Protein AF-B9SF66-F1 (afdb_monomer)

Sequence (53 aa):
MAIESSYAPEDRLLRAILGIQKNKMKVGDKVAGRHGNKGIISKILPRQDMPYL

Secondary structure (DSSP, 8-state):
---SSS--HHHHHHHHHTT---PPP-TT-EEE-TTS-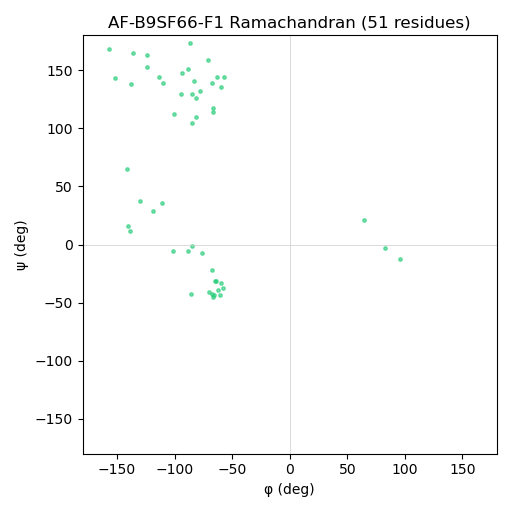EEE------GGGS---

Organism: 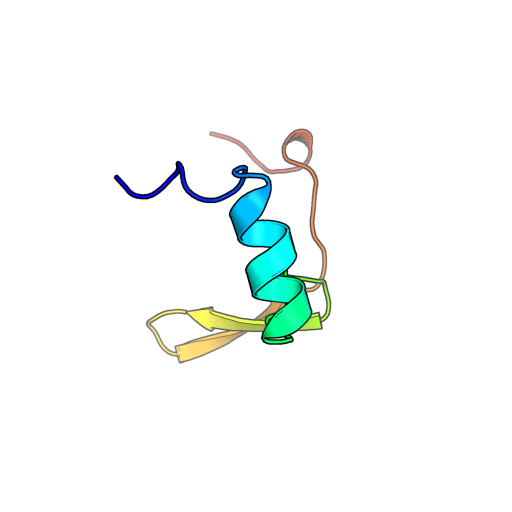Ricinus communis (NCBI:txid3988)

Nearest PDB structures (foldseek):
  5x8r-assembly1_d  TM=2.471E-01  e=4.579E+00  Spinacia oleracea
  8scb-assembly1_E  TM=2.363E-01  e=5.255E+00  Oryctolagus cuniculus

pLDDT: mean 84.0, std 17.1, range [39.34, 97.81]

Radius of gyration: 16.49 Å; Cα contacts (8 Å, |Δi|>4): 29; chains: 1; bounding box: 29×28×40 Å

Foldseek 3Di:
DPDPPPDDPVVVVVCVVVVPDDDDDDFQDWDADPPGDIDTRHDDDDPVVDDDD

Mean predicted aligned error: 8.73 Å

Solvent-accessible surface area (backbone atoms only — not comparable to full-atom values): 3839 Å² total; per-residue (Å²): 143,87,86,76,88,86,76,55,74,67,59,55,54,54,26,63,77,70,68,59,78,87,81,74,93,54,70,68,42,78,48,72,53,97,81,77,52,70,50,62,41,82,74,88,76,61,78,88,79,53,91,84,134

InterPro domains:
  IPR007120 DNA-directed RNA polymerase, subunit 2, hybrid-binding domain [PF00562] (16-53)
  IPR007121 RNA polymerase, beta subunit, conserved site [PS01166] (28-40)
  IPR015712 DNA-directed RNA polymerase, subunit 2 [PTHR20856] (12-53)
  IPR037033 DNA-directed RNA polymerase, subunit 2, hybrid-binding domain superfamily [G3DSA:2.40.270.10] (1-53)

Structure (mmCIF, N/CA/C/O backbone):
data_AF-B9SF66-F1
#
_entry.id   AF-B9SF66-F1
#
loop_
_atom_site.group_PDB
_atom_site.id
_atom_site.type_symbol
_atom_site.label_atom_id
_atom_site.label_alt_id
_atom_site.label_comp_id
_atom_site.label_asym_id
_atom_site.label_entity_id
_atom_site.label_seq_id
_atom_site.pdbx_PDB_ins_code
_atom_site.Cartn_x
_atom_site.Cartn_y
_atom_site.Cartn_z
_atom_site.occupancy
_atom_site.B_iso_or_equiv
_atom_site.auth_seq_id
_atom_site.auth_comp_id
_atom_site.auth_asym_id
_atom_site.auth_atom_id
_atom_site.pdbx_PDB_model_num
ATOM 1 N N . MET A 1 1 ? 4.132 20.256 -7.305 1.00 39.34 1 MET A N 1
ATOM 2 C CA . MET A 1 1 ? 2.995 20.122 -8.236 1.00 39.34 1 MET A CA 1
ATOM 3 C C . MET A 1 1 ? 3.426 19.151 -9.331 1.00 39.34 1 MET A C 1
ATOM 5 O O . MET A 1 1 ? 4.021 19.558 -10.310 1.00 39.34 1 MET A O 1
ATOM 9 N N . ALA A 1 2 ? 3.291 17.849 -9.080 1.00 39.38 2 ALA A N 1
ATOM 10 C CA . ALA A 1 2 ? 3.669 16.787 -10.018 1.00 39.38 2 ALA A CA 1
ATOM 11 C C . ALA A 1 2 ? 2.613 15.685 -9.908 1.00 39.38 2 ALA A C 1
ATOM 13 O O . ALA A 1 2 ? 2.856 14.604 -9.380 1.00 39.38 2 ALA A O 1
ATOM 14 N N . ILE A 1 3 ? 1.390 16.036 -10.296 1.00 43.16 3 ILE A N 1
ATOM 15 C CA . ILE A 1 3 ? 0.230 15.143 -10.270 1.00 43.16 3 ILE A CA 1
ATOM 16 C C . ILE A 1 3 ? -0.492 15.157 -11.621 1.00 43.16 3 ILE A C 1
ATOM 18 O O . ILE A 1 3 ? -1.706 15.103 -11.641 1.00 43.16 3 ILE A O 1
ATOM 22 N N . GLU A 1 4 ? 0.225 15.237 -12.751 1.00 45.94 4 GLU A N 1
ATOM 23 C CA . GLU A 1 4 ? -0.430 15.259 -14.079 1.00 45.94 4 GLU A CA 1
ATOM 24 C C . GLU A 1 4 ? 0.247 14.412 -15.181 1.00 45.94 4 GLU A C 1
ATOM 26 O O . GLU A 1 4 ? -0.159 14.470 -16.331 1.00 45.94 4 GLU A O 1
ATOM 31 N N . SER A 1 5 ? 1.209 13.532 -14.868 1.00 50.47 5 SER A N 1
ATOM 32 C CA . SER A 1 5 ? 1.820 12.601 -15.859 1.00 50.47 5 SER A CA 1
ATOM 33 C C . SER A 1 5 ? 1.435 11.133 -15.601 1.00 50.47 5 SER A C 1
ATOM 35 O O . SER A 1 5 ? 2.219 10.188 -15.708 1.00 50.47 5 SER A O 1
ATOM 37 N N . SER A 1 6 ? 0.205 10.894 -15.148 1.00 53.78 6 SER A N 1
ATOM 38 C CA . SER A 1 6 ? -0.304 9.527 -14.957 1.00 53.78 6 SER A CA 1
ATOM 39 C C . SER A 1 6 ? -1.228 9.033 -16.068 1.00 53.78 6 SER A C 1
ATOM 41 O O . SER A 1 6 ? -1.575 7.854 -16.028 1.00 53.78 6 SER A O 1
ATOM 43 N N . TYR A 1 7 ? -1.606 9.870 -17.042 1.00 55.81 7 TYR A N 1
ATOM 44 C CA . TYR A 1 7 ? -2.717 9.552 -17.950 1.00 55.81 7 TYR A CA 1
ATOM 45 C C . TYR A 1 7 ? -2.523 9.936 -19.426 1.00 55.81 7 TYR A C 1
ATOM 47 O O . TYR A 1 7 ? -3.496 9.904 -20.172 1.00 55.81 7 TYR A O 1
ATOM 55 N N . ALA A 1 8 ? -1.304 10.231 -19.883 1.00 63.28 8 ALA A N 1
ATOM 56 C CA . ALA A 1 8 ? -1.054 10.369 -21.316 1.00 63.28 8 ALA A CA 1
ATOM 57 C C . ALA A 1 8 ? -0.945 8.972 -21.977 1.00 63.28 8 ALA A C 1
ATOM 59 O O . ALA A 1 8 ? -0.262 8.093 -21.434 1.00 63.28 8 ALA A O 1
ATOM 60 N N . PRO A 1 9 ? -1.622 8.704 -23.108 1.00 63.69 9 PRO A N 1
ATOM 61 C CA 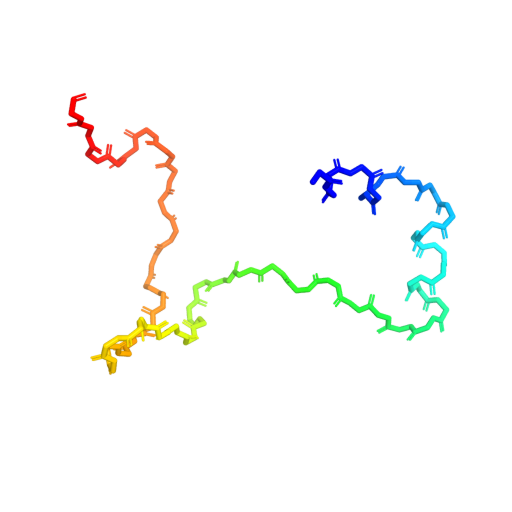. PRO A 1 9 ? -1.543 7.412 -23.794 1.00 63.69 9 PRO A CA 1
ATOM 62 C C . PRO A 1 9 ? -0.111 7.065 -24.243 1.00 63.69 9 PRO A C 1
ATOM 64 O O . PRO A 1 9 ? 0.281 5.897 -24.148 1.00 63.69 9 PRO A O 1
ATOM 67 N N . GLU A 1 10 ? 0.703 8.059 -24.616 1.00 65.62 10 GLU A N 1
ATOM 68 C CA . GLU A 1 10 ? 2.133 7.905 -24.926 1.00 65.62 10 GLU A CA 1
ATOM 69 C C . GLU A 1 10 ? 2.970 7.326 -23.767 1.00 65.62 10 GLU A C 1
ATOM 71 O O . GLU A 1 10 ? 3.832 6.471 -23.995 1.00 65.62 10 GLU A O 1
ATOM 76 N N . ASP A 1 11 ? 2.673 7.689 -22.513 1.00 74.75 11 ASP A N 1
ATOM 77 C CA . ASP A 1 11 ? 3.412 7.194 -21.341 1.00 74.75 11 ASP A CA 1
ATOM 78 C C . ASP A 1 11 ? 3.246 5.681 -21.157 1.00 74.75 11 ASP A C 1
ATOM 80 O O . ASP A 1 11 ? 4.142 4.998 -20.651 1.00 74.75 11 ASP A O 1
ATOM 84 N N . ARG A 1 12 ? 2.091 5.130 -21.549 1.00 75.44 12 ARG A N 1
ATOM 85 C CA . ARG A 1 12 ? 1.821 3.692 -21.438 1.00 75.44 12 ARG A CA 1
ATOM 86 C C . ARG A 1 12 ? 2.657 2.894 -22.437 1.00 75.44 12 ARG A C 1
ATOM 88 O O . ARG A 1 12 ? 3.187 1.848 -22.065 1.00 75.44 12 ARG A O 1
ATOM 95 N N . LEU A 1 13 ? 2.790 3.394 -23.667 1.00 82.88 13 LEU A N 1
ATOM 96 C CA . LEU A 1 13 ? 3.566 2.746 -24.724 1.00 82.88 13 LEU A CA 1
ATOM 97 C C . LEU A 1 13 ? 5.062 2.738 -24.380 1.00 82.88 13 LEU A C 1
ATOM 99 O O . LEU A 1 13 ? 5.709 1.695 -24.440 1.00 82.88 13 LEU A O 1
ATOM 103 N N . LEU A 1 14 ? 5.583 3.878 -23.914 1.00 82.94 14 LEU A N 1
ATOM 104 C CA . LEU A 1 14 ? 6.977 4.013 -23.491 1.00 82.94 14 LEU A CA 1
ATOM 105 C C . LEU A 1 14 ? 7.315 3.060 -22.332 1.00 82.94 14 LEU A C 1
ATOM 107 O O . LEU A 1 14 ? 8.340 2.384 -22.351 1.00 82.94 14 LEU A O 1
ATOM 111 N N . ARG A 1 15 ? 6.425 2.951 -21.336 1.00 80.69 15 ARG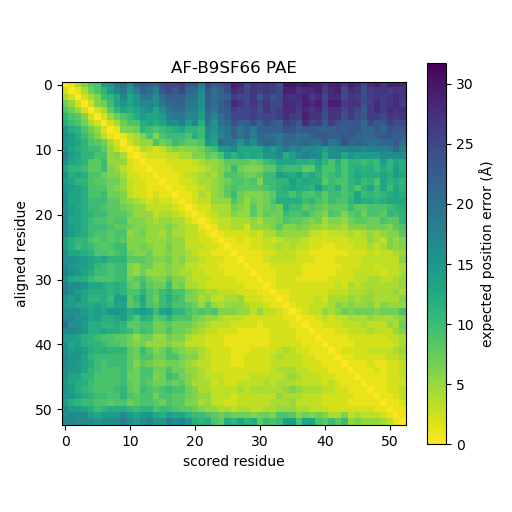 A N 1
ATOM 112 C CA . ARG A 1 15 ? 6.579 2.011 -20.211 1.00 80.69 15 ARG A CA 1
ATOM 113 C C . ARG A 1 15 ? 6.597 0.554 -20.655 1.00 80.69 15 ARG A C 1
ATOM 115 O O . ARG A 1 15 ? 7.362 -0.217 -20.087 1.00 80.69 15 ARG A O 1
ATOM 122 N N . ALA A 1 16 ? 5.764 0.185 -21.629 1.00 80.25 16 ALA A N 1
ATOM 123 C CA . ALA A 1 16 ? 5.716 -1.174 -22.160 1.00 80.25 16 ALA A CA 1
ATOM 124 C C . ALA A 1 16 ? 7.006 -1.529 -22.916 1.00 80.25 16 ALA A C 1
ATOM 126 O O . ALA A 1 16 ? 7.557 -2.601 -22.689 1.00 80.25 16 ALA A O 1
ATOM 127 N N . ILE A 1 17 ? 7.524 -0.608 -23.737 1.00 86.00 17 ILE A N 1
ATOM 128 C CA . ILE A 1 17 ? 8.785 -0.788 -24.478 1.00 86.00 17 ILE A CA 1
ATOM 129 C C . ILE A 1 17 ? 9.984 -0.872 -23.522 1.00 86.00 17 ILE A C 1
ATOM 131 O O . ILE A 1 17 ? 10.844 -1.731 -23.685 1.00 86.00 17 ILE A O 1
ATOM 135 N N . LEU A 1 18 ? 10.034 -0.009 -22.502 1.00 87.75 18 LEU A N 1
ATOM 136 C CA . LEU A 1 18 ? 11.133 0.039 -21.527 1.00 87.75 18 LEU A CA 1
ATOM 137 C C . LEU A 1 18 ? 10.980 -0.960 -20.364 1.00 87.75 18 LEU A C 1
ATOM 139 O O . LEU A 1 18 ? 11.821 -0.989 -19.469 1.00 87.75 18 LEU A O 1
ATOM 143 N N . GLY A 1 19 ? 9.896 -1.742 -20.323 1.00 83.19 19 GLY A N 1
ATOM 144 C CA . GLY A 1 19 ? 9.628 -2.705 -19.249 1.00 83.19 19 GLY A CA 1
ATOM 145 C C . GLY A 1 19 ? 9.406 -2.084 -17.859 1.00 83.19 19 GLY A C 1
ATOM 146 O O . GLY A 1 19 ? 9.55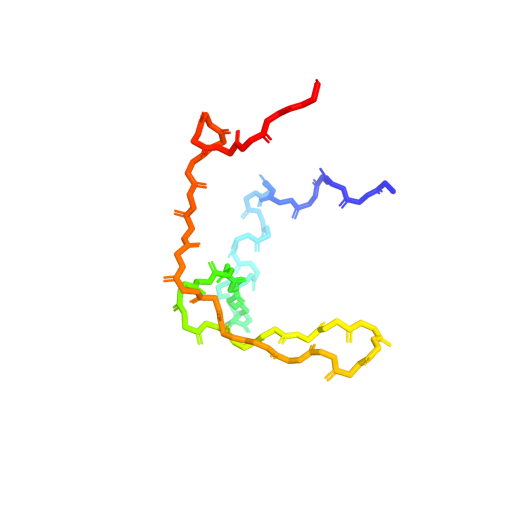6 -2.762 -16.843 1.00 83.19 19 GLY A O 1
ATOM 147 N N . ILE A 1 20 ? 9.049 -0.797 -17.776 1.00 87.25 20 ILE A N 1
ATOM 148 C CA . ILE A 1 20 ? 8.884 -0.086 -16.500 1.00 87.25 20 ILE A CA 1
ATOM 149 C C . ILE A 1 20 ? 7.509 -0.389 -15.903 1.00 87.25 20 ILE A C 1
ATOM 151 O O . ILE A 1 20 ? 6.481 0.132 -16.348 1.00 87.25 20 ILE A O 1
ATOM 155 N N . GLN A 1 21 ? 7.492 -1.152 -14.811 1.00 80.44 21 GLN A N 1
ATOM 156 C CA . GLN A 1 21 ? 6.273 -1.462 -14.066 1.00 80.44 21 GLN A CA 1
ATOM 157 C C . GLN A 1 21 ? 6.060 -0.493 -12.895 1.00 80.44 21 GLN A C 1
ATOM 159 O O . GLN A 1 21 ? 6.946 -0.259 -12.074 1.00 80.44 21 GLN A O 1
ATOM 164 N N . LYS A 1 22 ? 4.853 0.079 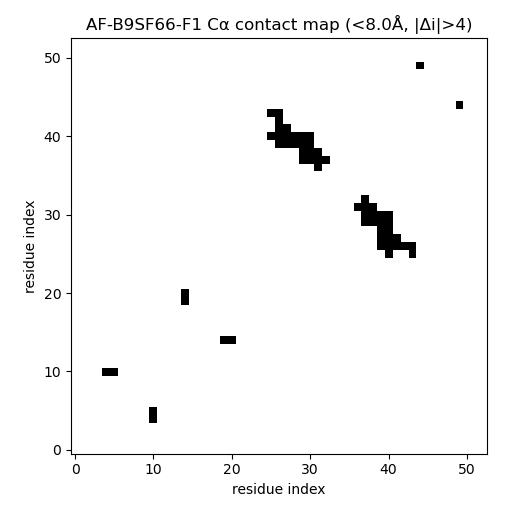-12.800 1.00 80.44 22 LYS A N 1
ATOM 165 C CA . LYS A 1 22 ? 4.418 0.858 -11.631 1.00 80.44 22 LYS A CA 1
ATOM 166 C C . LYS A 1 22 ? 3.874 -0.105 -10.576 1.00 80.44 22 LYS A C 1
ATOM 168 O O . LYS A 1 22 ? 2.752 -0.590 -10.706 1.00 80.44 22 LYS A O 1
ATOM 173 N N . ASN A 1 23 ? 4.650 -0.345 -9.524 1.00 85.12 23 ASN A N 1
ATOM 174 C CA . ASN A 1 23 ? 4.197 -1.139 -8.388 1.00 85.12 23 ASN A CA 1
ATOM 175 C C . ASN A 1 23 ? 3.356 -0.278 -7.443 1.00 85.12 23 ASN A C 1
ATOM 177 O O . ASN A 1 23 ? 3.780 0.789 -7.003 1.00 85.12 23 ASN A O 1
ATOM 181 N N . LYS A 1 24 ? 2.144 -0.745 -7.149 1.00 88.56 24 LYS A N 1
ATOM 182 C CA . LYS A 1 24 ? 1.303 -0.198 -6.077 1.00 88.56 24 LYS A CA 1
ATOM 183 C C . LYS A 1 24 ? 1.640 -0.921 -4.774 1.00 88.56 24 LYS A C 1
ATOM 185 O O . LYS A 1 24 ? 1.996 -2.096 -4.838 1.00 88.56 24 LYS A O 1
ATOM 190 N N . MET A 1 25 ? 1.477 -0.252 -3.631 1.00 91.00 25 MET A N 1
ATOM 191 C CA . MET A 1 25 ? 1.615 -0.909 -2.327 1.00 91.00 25 MET A CA 1
ATOM 192 C C . MET A 1 25 ? 0.563 -2.003 -2.141 1.00 91.00 25 MET A C 1
ATOM 194 O O . MET A 1 25 ? -0.585 -1.853 -2.573 1.00 91.00 25 MET A O 1
ATOM 198 N N . LYS A 1 26 ? 0.958 -3.087 -1.480 1.00 95.38 26 LYS A N 1
ATOM 199 C CA . LYS A 1 26 ? 0.138 -4.270 -1.222 1.00 95.38 26 LYS A CA 1
ATOM 200 C C . LYS A 1 26 ? 0.304 -4.746 0.221 1.00 95.38 26 LYS A C 1
ATOM 202 O O . LYS A 1 26 ? 1.229 -4.367 0.935 1.00 95.38 26 LYS A O 1
ATOM 207 N N . VAL A 1 27 ? -0.621 -5.601 0.649 1.00 97.12 27 VAL A N 1
ATOM 208 C CA . VAL A 1 27 ? -0.480 -6.360 1.899 1.00 97.12 27 VAL A CA 1
ATOM 209 C C . VAL A 1 27 ? 0.778 -7.229 1.810 1.00 97.12 27 VAL A C 1
ATOM 211 O O . VAL A 1 27 ? 1.017 -7.855 0.780 1.00 97.12 27 VAL A O 1
ATOM 214 N N . GLY A 1 28 ? 1.574 -7.251 2.877 1.00 96.38 28 GLY A N 1
ATOM 215 C CA . GLY A 1 28 ? 2.862 -7.946 2.926 1.00 96.38 28 GLY A CA 1
ATOM 216 C C . GLY A 1 28 ? 4.078 -7.065 2.621 1.00 96.38 28 GLY A C 1
ATOM 217 O O . GLY A 1 28 ? 5.198 -7.468 2.936 1.00 96.38 28 GLY A O 1
ATOM 218 N N . ASP A 1 29 ? 3.890 -5.851 2.094 1.00 97.06 29 ASP A N 1
ATOM 219 C CA . ASP A 1 29 ? 5.007 -4.933 1.864 1.00 97.06 29 ASP A CA 1
ATOM 220 C C . ASP A 1 29 ? 5.614 -4.462 3.195 1.00 97.06 29 ASP A C 1
ATOM 222 O O . ASP A 1 29 ? 4.909 -4.152 4.164 1.00 97.06 29 ASP A O 1
ATOM 226 N N . LYS A 1 30 ? 6.948 -4.388 3.242 1.00 96.44 30 LYS A N 1
ATOM 227 C CA . LYS A 1 30 ? 7.695 -3.880 4.396 1.00 96.44 30 LYS A CA 1
ATOM 228 C C . LYS A 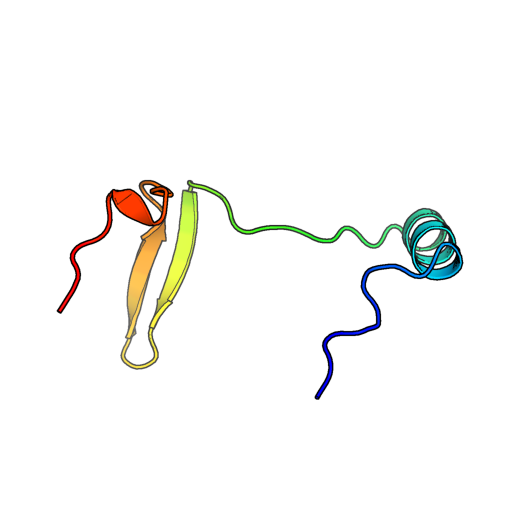1 30 ? 7.807 -2.364 4.340 1.00 96.44 30 LYS A C 1
ATOM 230 O O . LYS A 1 30 ? 8.267 -1.804 3.350 1.00 96.44 30 LYS A O 1
ATOM 235 N N . VAL A 1 31 ? 7.454 -1.715 5.443 1.00 95.50 31 VAL A N 1
ATOM 236 C CA . VAL A 1 31 ? 7.489 -0.261 5.610 1.00 95.50 31 VAL A CA 1
ATOM 237 C C . VAL A 1 31 ? 8.340 0.126 6.817 1.00 95.50 31 VAL A C 1
ATOM 239 O O . VAL A 1 31 ? 8.490 -0.640 7.773 1.00 95.50 31 VAL A O 1
ATOM 242 N N . ALA A 1 32 ? 8.921 1.323 6.774 1.00 97.25 32 ALA A N 1
ATOM 243 C CA . ALA A 1 32 ? 9.710 1.873 7.867 1.00 97.25 32 ALA A CA 1
ATOM 244 C C . ALA A 1 32 ? 9.383 3.356 8.086 1.00 97.25 32 ALA A C 1
ATOM 246 O O . ALA A 1 32 ? 9.229 4.117 7.133 1.00 97.25 32 ALA A O 1
ATOM 247 N N . GLY A 1 33 ? 9.275 3.756 9.351 1.00 96.19 33 GLY A N 1
ATOM 248 C CA . GLY A 1 33 ? 9.158 5.142 9.783 1.00 96.19 33 GLY A CA 1
ATOM 249 C C . GLY A 1 33 ? 10.523 5.807 9.962 1.00 96.19 33 GLY A C 1
ATOM 250 O O . GLY A 1 33 ? 11.572 5.168 9.923 1.00 96.19 33 GLY A O 1
ATOM 251 N N . ARG A 1 34 ? 10.508 7.117 10.221 1.00 97.06 34 ARG A N 1
ATOM 252 C CA . ARG A 1 34 ? 11.721 7.954 10.301 1.00 97.06 34 ARG A CA 1
ATOM 253 C C . ARG A 1 34 ? 12.537 7.788 11.592 1.00 97.06 34 ARG A C 1
ATOM 255 O O . ARG A 1 34 ? 13.633 8.320 11.675 1.00 97.06 34 ARG A O 1
ATOM 262 N N . HIS A 1 35 ? 12.018 7.040 12.566 1.00 96.31 35 HIS A N 1
ATOM 263 C CA . HIS A 1 35 ? 12.633 6.818 13.883 1.00 96.31 35 HIS A CA 1
ATOM 264 C C . HIS A 1 35 ? 12.949 5.334 14.144 1.00 96.31 35 HIS A C 1
ATOM 266 O O . HIS A 1 35 ? 12.887 4.870 15.274 1.00 96.31 35 HIS A O 1
ATOM 272 N N . GLY A 1 36 ? 13.220 4.550 13.095 1.00 94.50 36 GLY A N 1
ATOM 273 C CA . GLY A 1 36 ? 13.597 3.134 13.234 1.00 94.50 36 GLY A CA 1
ATOM 274 C C . GLY A 1 36 ? 12.432 2.149 13.398 1.00 94.50 36 GLY A C 1
ATOM 275 O O . GLY A 1 36 ? 12.658 0.938 13.390 1.00 94.50 36 GLY A O 1
ATOM 276 N N . ASN A 1 37 ? 11.187 2.630 13.461 1.00 96.31 37 ASN A N 1
ATOM 277 C CA . ASN A 1 37 ? 10.000 1.772 13.494 1.00 96.31 37 ASN A CA 1
ATOM 278 C C . ASN A 1 37 ? 9.843 1.036 12.159 1.00 96.31 37 ASN A C 1
ATOM 280 O O . ASN A 1 37 ? 9.638 1.675 11.131 1.00 96.31 37 ASN A O 1
ATOM 284 N N . LYS A 1 38 ? 9.918 -0.296 12.163 1.00 96.62 38 LYS A N 1
ATOM 285 C CA . LYS A 1 38 ? 9.709 -1.144 10.977 1.00 96.62 38 LYS A CA 1
ATOM 286 C C . LYS A 1 38 ? 8.449 -1.982 11.163 1.00 96.62 38 LYS A C 1
ATOM 288 O O . LYS A 1 38 ? 8.190 -2.445 12.268 1.00 96.62 38 LYS A O 1
ATOM 293 N N . GLY A 1 39 ? 7.708 -2.221 10.086 1.00 97.00 39 GLY A N 1
ATOM 294 C CA . GLY A 1 39 ? 6.503 -3.048 10.104 1.00 97.00 39 GLY A CA 1
ATOM 295 C C . GLY A 1 39 ? 6.168 -3.629 8.733 1.00 97.00 39 GLY A C 1
ATOM 296 O O . GLY A 1 39 ? 6.756 -3.239 7.727 1.00 97.00 39 GLY A O 1
ATOM 297 N N . ILE A 1 40 ? 5.231 -4.574 8.706 1.00 97.81 40 ILE A N 1
ATOM 298 C CA . ILE A 1 40 ? 4.648 -5.137 7.482 1.00 97.81 40 ILE A CA 1
ATOM 299 C C . ILE A 1 40 ? 3.199 -4.654 7.375 1.00 97.81 40 ILE A C 1
ATOM 301 O O . ILE A 1 40 ? 2.488 -4.629 8.382 1.00 97.81 40 ILE A O 1
ATOM 305 N N . ILE A 1 41 ? 2.744 -4.286 6.175 1.00 96.62 41 ILE A N 1
ATOM 306 C CA . ILE A 1 41 ? 1.334 -3.940 5.941 1.00 96.62 41 ILE A CA 1
ATOM 307 C C . ILE A 1 41 ? 0.472 -5.197 6.128 1.00 96.62 41 ILE A C 1
ATOM 309 O O . ILE A 1 41 ? 0.566 -6.127 5.332 1.00 96.62 41 ILE A O 1
ATOM 313 N N . SER A 1 42 ? -0.387 -5.216 7.153 1.00 97.38 42 SER A N 1
ATOM 314 C CA . SER A 1 42 ? -1.272 -6.355 7.464 1.00 97.38 42 SER A CA 1
ATOM 315 C C . SER A 1 42 ? -2.598 -6.317 6.691 1.00 97.38 42 SER A C 1
ATOM 317 O O . SER A 1 42 ? -3.044 -7.336 6.166 1.00 97.38 42 SER A O 1
ATOM 319 N N . LYS A 1 43 ? -3.226 -5.139 6.580 1.00 96.19 43 LYS A N 1
ATOM 320 C CA . LYS A 1 43 ? -4.511 -4.961 5.893 1.00 96.19 43 LYS A CA 1
ATOM 321 C C . LYS A 1 43 ? -4.627 -3.548 5.330 1.00 96.19 43 LYS A C 1
ATOM 323 O O . LYS A 1 43 ? -4.194 -2.588 5.961 1.00 96.19 43 LYS A O 1
ATOM 328 N N . ILE A 1 44 ? -5.238 -3.431 4.154 1.00 95.62 44 ILE A N 1
ATOM 329 C CA . ILE A 1 44 ? -5.631 -2.151 3.557 1.00 95.62 44 ILE A CA 1
ATOM 330 C C . ILE A 1 44 ? -7.128 -1.986 3.821 1.00 95.62 44 ILE A C 1
ATOM 332 O O . ILE A 1 44 ? -7.926 -2.771 3.312 1.00 95.62 44 ILE A O 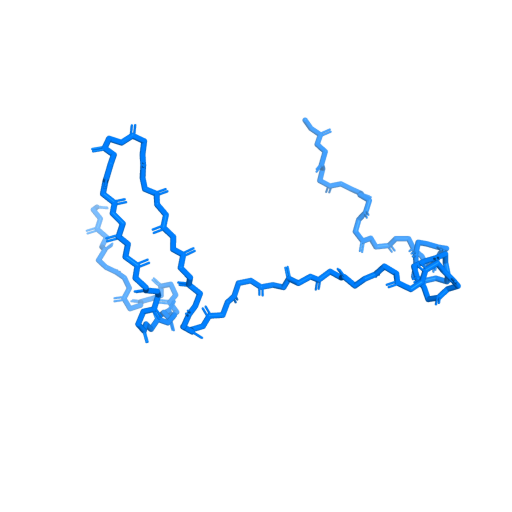1
ATOM 336 N N . LEU A 1 45 ? -7.497 -1.014 4.656 1.00 95.00 45 LEU A N 1
ATOM 337 C CA . LEU A 1 45 ? -8.897 -0.714 4.959 1.00 95.00 45 LEU A CA 1
ATOM 338 C C . LEU A 1 45 ? -9.429 0.382 4.030 1.00 95.00 45 LEU A C 1
ATOM 340 O O . LEU A 1 45 ? -8.670 1.277 3.637 1.00 95.00 45 LEU A O 1
ATOM 344 N N . PRO A 1 46 ? -10.723 0.337 3.684 1.00 96.38 46 PRO A N 1
ATOM 345 C CA . PRO A 1 46 ? -11.364 1.442 3.001 1.00 96.38 46 PRO A CA 1
ATOM 346 C C . PRO A 1 46 ? -11.533 2.635 3.955 1.00 96.38 46 PRO A C 1
ATOM 348 O O . PRO A 1 46 ? -11.492 2.503 5.178 1.00 96.38 46 PRO A O 1
ATOM 351 N N . ARG A 1 47 ? -11.700 3.833 3.388 1.00 95.00 47 ARG A N 1
ATOM 352 C CA . ARG A 1 47 ? -11.619 5.090 4.147 1.00 95.00 47 ARG A CA 1
ATOM 353 C C . ARG A 1 47 ? -12.723 5.229 5.202 1.00 95.00 47 ARG A C 1
ATOM 355 O O . ARG A 1 47 ? -12.465 5.824 6.239 1.00 95.00 47 ARG A O 1
ATOM 362 N N . GLN A 1 48 ? -13.907 4.669 4.950 1.00 95.75 48 GLN A N 1
ATOM 363 C CA . GLN A 1 48 ? -15.033 4.692 5.890 1.00 95.75 48 GLN A CA 1
ATOM 364 C C . GLN A 1 48 ? -14.805 3.874 7.171 1.00 95.75 48 GLN A C 1
ATOM 366 O O . GLN A 1 48 ? -15.446 4.156 8.176 1.00 95.75 48 GLN A O 1
ATOM 371 N N . ASP A 1 49 ? -13.892 2.897 7.150 1.00 96.75 49 ASP A N 1
ATOM 372 C CA . ASP A 1 49 ? -13.605 2.040 8.309 1.00 96.75 49 ASP A CA 1
ATOM 373 C C . ASP A 1 49 ? -12.522 2.645 9.222 1.00 96.75 49 ASP A C 1
ATOM 375 O O . ASP A 1 49 ? -12.200 2.085 10.271 1.00 96.75 49 ASP A O 1
ATOM 379 N N . MET A 1 50 ? -11.906 3.761 8.815 1.00 96.88 50 MET A N 1
ATOM 380 C CA . MET A 1 50 ? -10.855 4.413 9.592 1.00 96.88 50 MET A CA 1
ATOM 381 C C . MET A 1 50 ? -11.454 5.331 10.667 1.00 96.88 50 MET A C 1
ATOM 383 O O . MET A 1 50 ? -12.410 6.053 10.382 1.00 96.88 50 MET A O 1
ATOM 387 N N . PRO A 1 51 ? -10.871 5.376 11.879 1.00 95.94 51 PRO A N 1
ATOM 388 C CA . PRO A 1 51 ? -11.256 6.352 12.894 1.00 95.94 51 PRO A CA 1
ATOM 389 C C . PRO A 1 51 ? -11.109 7.795 12.386 1.00 95.94 51 PRO A C 1
ATOM 391 O O . PRO A 1 51 ? -10.162 8.105 11.659 1.00 95.94 51 PRO A O 1
ATOM 394 N N . TYR A 1 52 ? -12.021 8.677 12.800 1.00 93.94 52 TYR A N 1
ATOM 395 C CA . TYR A 1 52 ? -12.020 10.104 12.461 1.00 93.94 52 TYR A CA 1
ATOM 396 C C . TYR A 1 52 ? -12.036 10.983 13.725 1.00 93.94 52 TYR A C 1
ATOM 398 O O . TYR A 1 52 ? -12.318 10.488 14.818 1.00 93.94 52 TYR A O 1
ATOM 406 N N . LEU A 1 53 ? -11.693 12.267 13.562 1.00 86.69 53 LEU A N 1
ATOM 4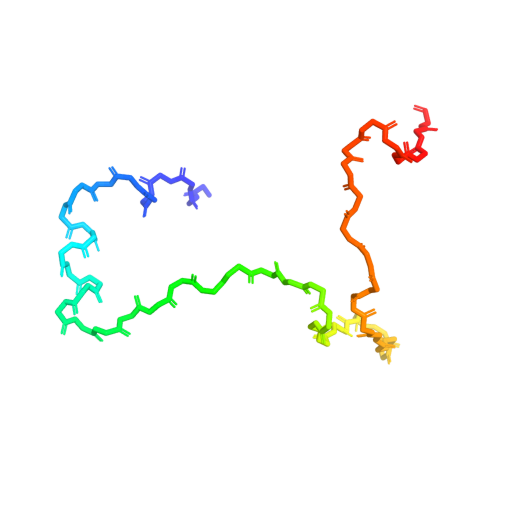07 C CA . LEU A 1 53 ? -11.688 13.315 14.592 1.00 86.69 53 LEU A CA 1
ATOM 408 C C . LEU A 1 53 ? -12.683 14.418 14.231 1.00 86.69 53 LEU A C 1
ATOM 410 O O . LEU A 1 53 ? -12.840 14.662 13.011 1.00 86.69 53 LEU A O 1
#